Protein AF-L0D9H8-F1 (afdb_monomer_lite)

Organism: Singulisphaera acidiphila (strain ATCC BAA-1392 / DSM 18658 / VKM B-2454 / MOB10) (NCBI:txid886293)

pLDDT: mean 70.79, std 16.52, range [40.28, 92.62]

Foldseek 3Di:
DPPDPQDWDALVNQCVVVVHDSVVSQVCCVVQVQDWDAPDPDDDDPVPDDRPRITHGPVSVVVVVVVVVVVVVPDDPPPDDDDDDDDDDDDDDDPPPPDDDDDDD

Structure (mmCIF, N/CA/C/O backbone):
data_AF-L0D9H8-F1
#
_entry.id   AF-L0D9H8-F1
#
loop_
_atom_site.group_PDB
_atom_site.id
_atom_site.type_symbol
_atom_site.label_atom_id
_atom_site.label_alt_id
_atom_site.label_comp_id
_atom_site.label_asym_id
_atom_site.label_entity_id
_atom_site.label_seq_id
_atom_site.pdbx_PDB_ins_code
_atom_site.Cartn_x
_atom_site.Cartn_y
_atom_site.Cartn_z
_atom_site.occupancy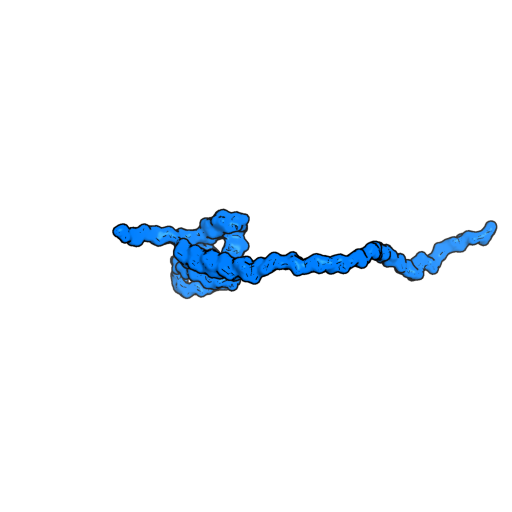
_atom_site.B_iso_or_equiv
_atom_site.auth_seq_id
_atom_site.auth_comp_id
_atom_site.auth_asym_id
_atom_site.auth_atom_id
_atom_site.pdbx_PDB_model_num
ATOM 1 N N . MET A 1 1 ? -21.259 2.752 -21.712 1.00 40.53 1 MET A N 1
ATOM 2 C CA . MET A 1 1 ? -20.305 3.493 -20.862 1.00 40.53 1 MET A CA 1
ATOM 3 C C . MET A 1 1 ? -19.008 2.704 -20.867 1.00 40.53 1 MET A C 1
ATOM 5 O O . MET A 1 1 ? -18.997 1.599 -20.345 1.00 40.53 1 MET A O 1
ATOM 9 N N . GLY A 1 2 ? -17.982 3.175 -21.580 1.00 44.69 2 GLY A N 1
ATOM 10 C CA . GLY A 1 2 ? -16.671 2.516 -21.559 1.00 44.69 2 GLY A CA 1
ATOM 11 C C . GLY A 1 2 ? -16.066 2.612 -20.155 1.00 44.69 2 GLY A C 1
ATOM 12 O O . GLY A 1 2 ? -16.386 3.572 -19.451 1.00 44.69 2 GLY A O 1
ATOM 13 N N . PRO A 1 3 ? -15.244 1.644 -19.717 1.00 52.06 3 PRO A N 1
ATOM 14 C CA . PRO A 1 3 ? -14.580 1.747 -18.428 1.00 52.06 3 PRO A CA 1
ATOM 15 C C . PRO A 1 3 ? -13.734 3.022 -18.435 1.00 52.06 3 PRO A C 1
ATOM 17 O O . PRO A 1 3 ? -12.816 3.157 -19.246 1.00 52.06 3 PRO A O 1
ATOM 20 N N . SER A 1 4 ? -14.083 3.983 -17.574 1.00 53.69 4 SER A N 1
ATOM 21 C CA . SER A 1 4 ? -13.270 5.174 -17.340 1.00 53.69 4 SER A CA 1
ATOM 22 C C . SER A 1 4 ? -11.825 4.732 -17.095 1.00 53.69 4 SER A C 1
ATOM 24 O O . SER A 1 4 ? -11.631 3.727 -16.403 1.00 53.69 4 SER A O 1
ATOM 26 N N . PRO A 1 5 ? -10.815 5.422 -17.658 1.00 56.50 5 PRO A N 1
ATOM 27 C CA . PRO A 1 5 ? -9.420 5.041 -17.475 1.00 56.50 5 PRO A CA 1
ATOM 28 C C . PRO A 1 5 ? -9.165 4.889 -15.977 1.00 56.50 5 PRO A C 1
ATOM 30 O O . PRO A 1 5 ? -9.344 5.842 -15.219 1.00 56.50 5 PRO A O 1
ATOM 33 N N . ALA A 1 6 ? -8.858 3.661 -15.552 1.00 65.75 6 ALA A N 1
ATOM 34 C CA . ALA A 1 6 ? -8.768 3.306 -14.145 1.00 65.75 6 ALA A CA 1
ATOM 35 C C . ALA A 1 6 ? -7.726 4.211 -13.483 1.00 65.75 6 ALA A C 1
ATOM 37 O O . ALA A 1 6 ? -6.526 4.054 -13.714 1.00 65.75 6 ALA A O 1
ATOM 38 N N . LYS A 1 7 ? -8.194 5.198 -12.712 1.00 76.88 7 LYS A N 1
ATOM 39 C CA . LYS A 1 7 ? -7.326 6.170 -12.054 1.00 76.88 7 LYS A CA 1
ATOM 40 C C . LYS A 1 7 ? -6.451 5.406 -11.066 1.00 76.88 7 LYS A C 1
ATOM 42 O O . LYS A 1 7 ? -6.939 4.841 -10.088 1.00 76.88 7 LYS A O 1
ATOM 47 N N . LEU A 1 8 ? -5.166 5.332 -11.389 1.00 86.38 8 LEU A N 1
ATOM 48 C CA . LEU A 1 8 ? -4.160 4.720 -10.542 1.00 86.38 8 LEU A CA 1
ATOM 49 C C . LEU A 1 8 ? -3.709 5.751 -9.510 1.00 86.38 8 LEU A C 1
ATOM 51 O O . LEU A 1 8 ? -3.198 6.805 -9.879 1.00 86.38 8 LEU A O 1
ATOM 55 N N . LEU A 1 9 ? -3.898 5.433 -8.236 1.00 87.88 9 LEU A N 1
ATOM 56 C CA . LEU A 1 9 ? -3.492 6.270 -7.114 1.00 87.88 9 LEU A CA 1
ATOM 57 C C . LEU A 1 9 ? -2.038 5.992 -6.733 1.00 87.88 9 LEU A C 1
ATOM 59 O O . LEU A 1 9 ? -1.531 4.878 -6.893 1.00 87.88 9 LEU A O 1
ATOM 63 N N . THR A 1 10 ? -1.357 7.008 -6.229 1.00 90.88 10 THR A N 1
ATOM 64 C CA . THR A 1 10 ? -0.022 6.905 -5.639 1.00 90.88 10 THR A CA 1
ATOM 65 C C . THR A 1 10 ? -0.110 6.795 -4.117 1.00 90.88 10 THR A C 1
ATOM 67 O O . THR A 1 10 ? -1.179 6.956 -3.533 1.00 90.88 10 THR A O 1
ATOM 70 N N . ILE A 1 11 ? 1.020 6.537 -3.452 1.00 89.94 11 ILE A N 1
ATOM 71 C CA . ILE A 1 11 ? 1.077 6.621 -1.985 1.00 89.94 11 ILE A CA 1
ATOM 72 C C . ILE A 1 11 ? 0.788 8.030 -1.472 1.00 89.94 11 ILE A C 1
ATOM 74 O O . ILE A 1 11 ? 0.180 8.144 -0.415 1.00 89.94 11 ILE A O 1
ATOM 78 N N . ALA A 1 12 ? 1.158 9.077 -2.213 1.00 88.88 12 ALA A N 1
ATOM 79 C CA . ALA A 1 12 ? 0.825 10.446 -1.834 1.00 88.88 12 ALA A CA 1
ATOM 80 C C . ALA A 1 12 ? -0.697 10.662 -1.834 1.00 88.88 12 ALA A C 1
ATOM 82 O O . ALA A 1 12 ? -1.235 11.157 -0.851 1.00 88.88 12 ALA A O 1
ATOM 83 N N . ASP A 1 13 ? -1.407 10.170 -2.857 1.00 89.94 13 ASP A N 1
ATOM 84 C CA . ASP A 1 13 ? -2.875 10.251 -2.901 1.00 89.94 13 ASP A CA 1
ATOM 85 C C . ASP A 1 13 ? -3.532 9.495 -1.728 1.00 89.94 13 ASP A C 1
ATOM 87 O O . ASP A 1 13 ? -4.530 9.948 -1.170 1.00 89.94 13 ASP A O 1
ATOM 91 N N . LEU A 1 14 ? -2.983 8.336 -1.333 1.00 88.31 14 LEU A N 1
ATOM 92 C CA . LEU A 1 14 ? -3.478 7.589 -0.166 1.00 88.31 14 LEU A CA 1
ATOM 93 C C . LEU A 1 14 ? -3.176 8.307 1.151 1.00 88.31 14 LEU A C 1
ATOM 95 O O . LEU A 1 14 ? -4.010 8.316 2.053 1.00 88.31 14 LEU A O 1
ATOM 99 N N . ALA A 1 15 ? -1.998 8.914 1.260 1.00 90.50 15 ALA A N 1
ATOM 100 C CA . ALA A 1 15 ? -1.590 9.697 2.416 1.00 90.50 15 ALA A CA 1
ATOM 101 C C . ALA A 1 15 ? -2.525 10.899 2.621 1.00 90.50 15 ALA A C 1
ATOM 103 O O . ALA A 1 15 ? -3.029 11.093 3.726 1.00 90.50 15 ALA A O 1
ATOM 104 N N . GLU A 1 16 ? -2.843 11.625 1.545 1.00 91.19 16 GLU A N 1
ATOM 105 C CA . GLU A 1 16 ? -3.827 12.710 1.557 1.00 91.19 16 GLU A CA 1
ATOM 106 C C . GLU A 1 16 ? -5.226 12.207 1.934 1.00 91.19 16 GLU A C 1
ATOM 108 O O . GLU A 1 16 ? -5.859 12.770 2.826 1.00 91.19 16 GLU A O 1
ATOM 113 N N . ARG A 1 17 ? -5.691 11.109 1.320 1.00 88.12 17 ARG A N 1
ATOM 114 C CA . ARG A 1 17 ? -7.016 10.523 1.594 1.00 88.12 17 ARG A CA 1
ATOM 115 C C . ARG A 1 17 ? -7.179 10.088 3.050 1.00 88.12 17 ARG A C 1
ATOM 117 O O . ARG A 1 17 ? -8.247 10.269 3.623 1.00 88.12 17 ARG A O 1
ATOM 124 N N . TRP A 1 18 ? -6.136 9.518 3.647 1.00 88.31 18 TRP A N 1
ATOM 125 C CA . TRP A 1 18 ? -6.152 9.056 5.037 1.00 88.31 18 TRP A CA 1
ATOM 126 C C . TRP A 1 18 ? -5.685 10.117 6.043 1.00 88.31 18 TRP A C 1
ATOM 128 O O . TRP A 1 18 ? -5.627 9.825 7.237 1.00 88.31 18 TRP A O 1
ATOM 138 N N . GLY A 1 19 ? -5.322 11.321 5.587 1.00 90.25 19 GLY A N 1
ATOM 139 C CA . GLY A 1 19 ? -4.826 12.400 6.444 1.00 90.25 19 GLY A CA 1
ATOM 140 C C . GLY A 1 19 ? -3.549 12.043 7.212 1.00 90.25 19 GLY A C 1
ATOM 141 O O . GLY A 1 19 ? -3.384 12.449 8.360 1.00 90.25 19 GLY A O 1
ATOM 142 N N . CYS A 1 20 ? -2.660 11.244 6.617 1.00 91.31 20 CYS A N 1
ATOM 143 C CA . CYS A 1 20 ? -1.431 10.774 7.257 1.00 91.31 20 CYS A CA 1
ATOM 144 C C . CYS A 1 20 ? -0.196 11.001 6.376 1.00 91.31 20 CYS A C 1
ATOM 146 O O . CYS A 1 20 ? -0.290 11.446 5.239 1.00 91.31 20 CYS A O 1
ATOM 148 N N . ASN A 1 21 ? 0.989 10.698 6.908 1.00 92.62 21 ASN A N 1
ATOM 149 C CA . ASN A 1 21 ? 2.239 10.823 6.157 1.00 92.62 21 ASN A CA 1
ATOM 150 C C . ASN A 1 21 ? 2.424 9.649 5.182 1.00 92.62 21 ASN A C 1
ATOM 152 O O . ASN A 1 21 ? 2.069 8.515 5.502 1.00 92.62 21 ASN A O 1
ATOM 156 N N . GLU A 1 22 ? 3.106 9.881 4.055 1.00 89.88 22 GLU A N 1
ATOM 157 C CA . GLU A 1 22 ? 3.396 8.851 3.038 1.00 89.88 22 GLU A CA 1
ATOM 158 C C . GLU A 1 22 ? 4.042 7.583 3.611 1.00 89.88 22 GLU A C 1
ATOM 160 O O . GLU A 1 22 ? 3.719 6.470 3.200 1.00 89.88 22 GLU A O 1
ATOM 165 N N . ARG A 1 23 ? 4.936 7.735 4.595 1.00 88.50 23 ARG A N 1
ATOM 166 C CA . ARG A 1 23 ? 5.562 6.599 5.283 1.00 88.50 23 ARG A CA 1
ATOM 167 C C . ARG A 1 23 ? 4.532 5.735 6.010 1.00 88.50 23 ARG A C 1
ATOM 169 O O . ARG A 1 23 ? 4.604 4.516 5.920 1.00 88.50 23 ARG A O 1
ATOM 176 N N . PHE A 1 24 ? 3.589 6.363 6.707 1.00 88.00 24 PHE A N 1
ATOM 177 C CA . PHE A 1 24 ? 2.548 5.661 7.453 1.00 88.00 24 PHE A CA 1
ATOM 178 C C . PHE A 1 24 ? 1.542 5.005 6.503 1.00 88.00 24 PHE A C 1
ATOM 180 O O . PHE A 1 24 ? 1.198 3.840 6.680 1.00 88.00 24 PHE A O 1
ATOM 187 N N . ALA A 1 25 ? 1.149 5.707 5.436 1.00 88.88 25 ALA A N 1
ATOM 188 C CA . ALA A 1 25 ? 0.330 5.133 4.372 1.00 88.88 25 ALA A CA 1
ATOM 189 C C . ALA A 1 25 ? 1.003 3.898 3.742 1.00 88.88 25 ALA A C 1
ATOM 191 O O . ALA A 1 25 ? 0.358 2.878 3.506 1.00 88.88 25 ALA A O 1
ATOM 192 N N . TRP A 1 26 ? 2.317 3.961 3.518 1.00 87.94 26 TRP A N 1
ATOM 193 C CA . TRP A 1 26 ? 3.091 2.848 2.977 1.00 87.94 26 TRP A CA 1
ATOM 194 C C . TRP A 1 26 ? 3.194 1.652 3.930 1.00 87.94 26 TRP A C 1
ATOM 196 O O . TRP A 1 26 ? 3.022 0.513 3.497 1.00 87.94 26 TRP A O 1
ATOM 206 N N . GLU A 1 27 ? 3.450 1.885 5.218 1.00 86.56 27 GLU A N 1
ATOM 207 C CA . GLU A 1 27 ? 3.451 0.813 6.220 1.00 86.56 27 GLU A CA 1
ATOM 208 C C . GLU A 1 27 ? 2.077 0.149 6.315 1.00 86.56 27 GLU A C 1
ATOM 210 O O . GLU A 1 27 ? 1.995 -1.075 6.241 1.00 86.56 27 GLU A O 1
ATOM 215 N N . ARG A 1 28 ? 0.997 0.937 6.316 1.00 85.1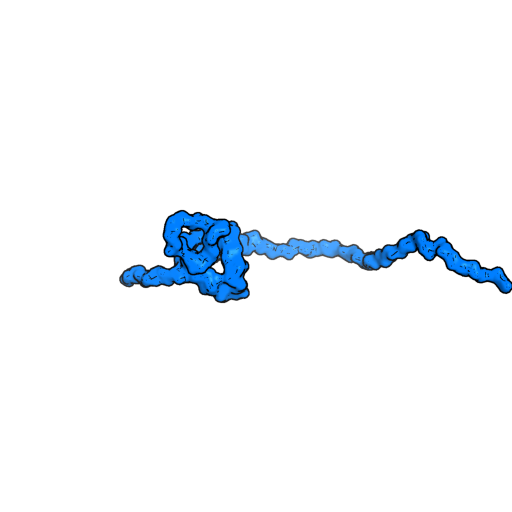9 28 ARG A N 1
ATOM 216 C CA . ARG A 1 28 ? -0.379 0.427 6.318 1.00 85.19 28 ARG A CA 1
ATOM 217 C C . ARG A 1 28 ? -0.668 -0.471 5.116 1.00 85.19 28 ARG A C 1
ATOM 219 O O . ARG A 1 28 ? -1.224 -1.554 5.275 1.00 85.19 28 ARG A O 1
ATOM 226 N N . VAL A 1 29 ? -0.236 -0.066 3.922 1.00 85.06 29 VAL A N 1
ATOM 227 C CA . VAL A 1 29 ? -0.338 -0.889 2.706 1.00 85.06 29 VAL A CA 1
ATOM 228 C C . VAL A 1 29 ? 0.427 -2.207 2.852 1.00 85.06 29 VAL A C 1
ATOM 230 O O . VAL A 1 29 ? -0.096 -3.259 2.476 1.00 85.06 29 VAL A O 1
ATOM 233 N N . LYS A 1 30 ? 1.659 -2.161 3.379 1.00 82.50 30 LYS A N 1
ATOM 234 C CA . LYS A 1 30 ? 2.516 -3.344 3.539 1.00 82.50 30 LYS A CA 1
ATOM 235 C C . LYS A 1 30 ? 1.963 -4.328 4.564 1.00 82.50 30 LYS A C 1
ATOM 237 O O . LYS A 1 30 ? 1.938 -5.521 4.284 1.00 82.50 30 LYS A O 1
ATOM 242 N N . GLU A 1 31 ? 1.537 -3.840 5.724 1.00 80.56 31 GLU A N 1
ATOM 243 C CA . GLU A 1 31 ? 0.990 -4.671 6.800 1.00 80.56 31 GLU A CA 1
ATOM 244 C C . GLU A 1 31 ? -0.329 -5.333 6.397 1.00 80.56 31 GLU A C 1
ATOM 246 O O . GLU A 1 31 ? -0.580 -6.481 6.753 1.00 80.56 31 GLU A O 1
ATOM 251 N N . ARG A 1 32 ? -1.168 -4.621 5.635 1.00 75.06 32 ARG A N 1
ATOM 252 C CA . ARG A 1 32 ? -2.529 -5.062 5.296 1.00 75.06 32 ARG A CA 1
ATOM 253 C C . ARG A 1 32 ? -2.629 -5.803 3.961 1.00 75.06 32 ARG A C 1
ATOM 255 O O . ARG A 1 32 ? -3.691 -6.321 3.636 1.00 75.06 32 ARG A O 1
ATOM 262 N N . GLY A 1 33 ? -1.545 -5.870 3.183 1.00 78.62 33 GLY A N 1
ATOM 263 C CA . GLY A 1 33 ? -1.493 -6.642 1.936 1.00 78.62 33 GLY A CA 1
ATOM 264 C C . GLY A 1 33 ? -2.369 -6.081 0.810 1.00 78.62 33 GLY A C 1
ATOM 265 O O . GLY A 1 33 ? -2.886 -6.841 -0.011 1.00 78.62 33 GLY A O 1
ATOM 266 N N . ILE A 1 34 ? -2.549 -4.758 0.761 1.00 83.19 34 ILE A N 1
ATOM 267 C CA . ILE A 1 34 ? -3.374 -4.096 -0.259 1.00 83.19 34 ILE A CA 1
ATOM 268 C C . ILE A 1 34 ? -2.796 -4.368 -1.654 1.00 83.19 34 ILE A C 1
ATOM 270 O O . ILE A 1 34 ? -1.597 -4.211 -1.891 1.00 83.19 34 ILE A O 1
ATOM 274 N N . ARG A 1 35 ? -3.653 -4.750 -2.609 1.00 82.75 35 ARG A N 1
ATOM 275 C CA . ARG A 1 35 ? -3.228 -5.055 -3.984 1.00 82.75 35 ARG A CA 1
ATOM 276 C C . ARG A 1 35 ? -2.729 -3.798 -4.695 1.00 82.75 35 ARG A C 1
ATOM 278 O O . ARG A 1 35 ? -3.450 -2.807 -4.812 1.00 82.75 35 ARG A O 1
ATOM 285 N N . PHE A 1 36 ? -1.531 -3.881 -5.263 1.00 87.25 36 PHE A N 1
ATOM 286 C CA . PHE A 1 36 ? -0.926 -2.799 -6.034 1.00 87.25 36 PHE A CA 1
ATOM 287 C C . PHE A 1 36 ? -0.356 -3.280 -7.368 1.00 87.25 36 PHE A C 1
ATOM 289 O O . PHE A 1 36 ? -0.113 -4.464 -7.594 1.00 87.25 36 PHE A O 1
ATOM 296 N N . VAL A 1 37 ? -0.137 -2.321 -8.260 1.00 85.38 37 VAL A N 1
ATOM 297 C CA . VAL A 1 37 ? 0.548 -2.481 -9.537 1.00 85.38 37 VAL A CA 1
ATOM 298 C C . VAL A 1 37 ? 1.951 -1.910 -9.393 1.00 85.38 37 VAL A C 1
ATOM 300 O O . VAL A 1 37 ? 2.134 -0.743 -9.041 1.00 85.38 37 VAL A O 1
ATOM 303 N N . TRP A 1 38 ? 2.947 -2.740 -9.673 1.00 85.94 38 TRP A N 1
ATOM 304 C CA . TRP A 1 38 ? 4.337 -2.320 -9.777 1.00 85.94 38 TRP A CA 1
ATOM 305 C C . TRP A 1 38 ? 4.629 -1.861 -11.207 1.00 85.94 38 TRP A C 1
ATOM 307 O O . TRP A 1 38 ? 4.423 -2.621 -12.150 1.00 85.94 38 TRP A O 1
ATOM 317 N N . LEU A 1 39 ? 5.101 -0.622 -11.369 1.00 83.94 39 LEU A N 1
ATOM 318 C CA . LEU A 1 39 ? 5.464 -0.055 -12.676 1.00 83.94 39 LEU A CA 1
ATOM 319 C C . LEU A 1 39 ? 6.962 -0.170 -12.999 1.00 83.94 39 LEU A C 1
ATOM 321 O O . LEU A 1 39 ? 7.414 0.341 -14.023 1.00 83.94 39 LEU A O 1
ATOM 325 N N . GLY A 1 40 ? 7.757 -0.777 -12.118 1.00 81.56 40 GLY A N 1
ATOM 326 C CA . GLY A 1 40 ? 9.183 -0.972 -12.356 1.00 81.56 40 GLY A CA 1
ATOM 327 C C . GLY A 1 40 ? 9.486 -2.190 -13.223 1.00 81.56 40 GLY A C 1
ATOM 328 O O . GLY A 1 40 ? 8.631 -3.022 -13.514 1.00 81.56 40 GLY A O 1
ATOM 329 N N . LYS A 1 41 ? 10.749 -2.301 -13.633 1.00 77.94 41 LYS A N 1
ATOM 330 C CA . LYS A 1 41 ? 11.236 -3.442 -14.411 1.00 77.94 41 LYS A CA 1
ATOM 331 C C . LYS A 1 41 ? 11.535 -4.619 -13.477 1.00 77.94 41 LYS A C 1
ATOM 333 O O . LYS A 1 41 ? 12.283 -4.454 -12.518 1.00 77.94 41 LYS A O 1
ATOM 338 N N . GLY A 1 42 ? 11.005 -5.798 -13.797 1.00 80.50 42 GLY A N 1
ATOM 339 C CA . GLY A 1 42 ? 11.238 -7.032 -13.038 1.00 80.50 42 GLY A CA 1
ATOM 340 C C . GLY A 1 42 ? 10.279 -7.232 -11.862 1.00 80.50 42 GLY A C 1
ATOM 341 O O . GLY A 1 42 ? 9.258 -6.554 -11.746 1.00 80.50 42 GLY A O 1
ATOM 342 N N . SER A 1 43 ? 10.601 -8.204 -11.011 1.00 78.94 43 SER A N 1
ATOM 343 C CA . SER A 1 43 ? 9.799 -8.568 -9.841 1.00 78.94 43 SER A CA 1
ATOM 344 C C . SER A 1 43 ? 9.871 -7.492 -8.759 1.00 78.94 43 SER A C 1
ATOM 346 O O . SER A 1 43 ? 10.934 -6.926 -8.506 1.00 78.94 43 SER A O 1
ATOM 348 N N . TYR A 1 44 ? 8.749 -7.233 -8.092 1.00 78.31 44 TYR A N 1
ATOM 349 C CA . TYR A 1 44 ? 8.718 -6.321 -6.957 1.00 78.31 44 TYR A CA 1
ATOM 350 C C . TYR A 1 44 ? 9.419 -6.944 -5.737 1.00 78.31 44 TYR A C 1
ATOM 352 O O . TYR A 1 44 ? 8.995 -7.980 -5.230 1.00 78.31 44 TYR A O 1
ATOM 360 N N . ASP A 1 45 ? 10.478 -6.289 -5.263 1.00 78.31 45 ASP A N 1
ATOM 361 C CA . ASP A 1 45 ? 11.198 -6.608 -4.023 1.00 78.31 45 ASP A CA 1
ATOM 362 C C . ASP A 1 45 ? 11.002 -5.464 -3.017 1.00 78.31 45 ASP A C 1
ATOM 364 O O . ASP A 1 45 ? 11.559 -4.373 -3.174 1.00 78.31 45 ASP A O 1
ATOM 368 N N . ALA A 1 46 ? 10.216 -5.719 -1.968 1.00 70.94 46 ALA A N 1
ATOM 369 C CA . ALA A 1 46 ? 9.875 -4.738 -0.937 1.00 70.94 46 ALA A CA 1
ATOM 370 C C . ALA A 1 46 ? 11.080 -4.228 -0.126 1.00 70.94 46 ALA A C 1
ATOM 372 O O . ALA A 1 46 ? 10.961 -3.203 0.548 1.00 70.94 46 ALA A O 1
ATOM 373 N N . SER A 1 47 ? 12.219 -4.926 -0.172 1.00 72.56 47 SER A N 1
ATOM 374 C CA . SER A 1 47 ? 13.447 -4.524 0.527 1.00 72.56 47 SER A CA 1
ATOM 375 C C . SER A 1 47 ? 14.284 -3.541 -0.292 1.00 72.56 47 SER A C 1
ATOM 377 O O . SER A 1 47 ? 15.075 -2.786 0.267 1.00 72.56 47 SER A O 1
ATOM 379 N N . LYS A 1 48 ? 14.115 -3.540 -1.620 1.00 72.19 48 LYS A N 1
ATOM 380 C CA . LYS A 1 48 ? 14.912 -2.732 -2.559 1.00 72.19 48 LYS A CA 1
ATOM 381 C C . LYS A 1 48 ? 14.107 -1.625 -3.225 1.00 72.19 48 LYS A C 1
ATOM 383 O O . LYS A 1 48 ? 14.673 -0.625 -3.663 1.00 72.19 48 LYS A O 1
ATOM 388 N N . HIS A 1 49 ? 12.792 -1.793 -3.308 1.00 73.38 49 HIS A N 1
ATOM 389 C CA . HIS A 1 49 ? 11.910 -0.902 -4.039 1.00 73.38 49 HIS A CA 1
ATOM 390 C C . HIS A 1 49 ? 10.942 -0.178 -3.101 1.00 73.38 49 HIS A C 1
ATOM 392 O O . HIS A 1 49 ? 10.097 -0.781 -2.441 1.00 73.38 49 HIS A O 1
ATOM 398 N N . GLY A 1 50 ? 11.075 1.150 -3.061 1.00 74.75 50 GLY A N 1
ATOM 399 C CA . GLY A 1 50 ? 10.193 2.035 -2.303 1.00 74.75 50 GLY A CA 1
ATOM 400 C C . GLY A 1 50 ? 8.855 2.331 -3.002 1.00 74.75 50 GLY A C 1
ATOM 401 O O . GLY A 1 50 ? 8.607 1.867 -4.119 1.00 74.75 50 GLY A O 1
ATOM 402 N N . PRO A 1 51 ? 8.010 3.183 -2.393 1.00 78.94 51 PRO A N 1
ATOM 403 C CA . PRO A 1 51 ? 6.642 3.455 -2.854 1.00 78.94 51 PRO A CA 1
ATOM 404 C C . PRO A 1 51 ? 6.551 4.206 -4.195 1.00 78.94 51 PRO A C 1
ATOM 406 O O . PRO A 1 51 ? 5.479 4.295 -4.788 1.00 78.94 51 PRO A O 1
ATOM 409 N N . LYS A 1 52 ? 7.667 4.742 -4.711 1.00 80.50 52 LYS A N 1
ATOM 410 C CA . LYS A 1 52 ? 7.682 5.652 -5.871 1.00 80.50 52 LYS A CA 1
ATOM 411 C C . LYS A 1 52 ? 7.046 5.064 -7.137 1.00 80.50 52 LYS A C 1
ATOM 413 O O . LYS A 1 52 ? 6.320 5.776 -7.832 1.00 80.50 52 LYS A O 1
ATOM 418 N N . MET A 1 53 ? 7.294 3.785 -7.431 1.00 82.44 53 MET A N 1
ATOM 419 C CA . MET A 1 53 ? 6.772 3.109 -8.635 1.00 82.44 53 MET A CA 1
ATOM 420 C C . MET A 1 53 ? 5.595 2.171 -8.340 1.00 82.44 53 MET A C 1
ATOM 422 O O . MET A 1 53 ? 5.213 1.365 -9.189 1.00 82.44 53 MET A O 1
ATOM 426 N N . VAL A 1 54 ? 5.020 2.272 -7.142 1.00 86.94 54 VAL A N 1
ATOM 427 C CA . VAL A 1 54 ? 3.831 1.520 -6.752 1.00 86.94 54 VAL A CA 1
ATOM 428 C C . VAL A 1 54 ? 2.594 2.355 -7.061 1.00 86.94 54 VAL A C 1
ATOM 430 O O . VAL A 1 54 ? 2.560 3.565 -6.812 1.00 86.94 54 VAL A O 1
ATOM 433 N N . ARG A 1 55 ? 1.581 1.718 -7.643 1.00 89.12 55 ARG A N 1
ATOM 434 C CA . ARG A 1 55 ? 0.292 2.333 -7.955 1.00 89.12 55 ARG A CA 1
ATOM 435 C C . ARG A 1 55 ? -0.858 1.472 -7.468 1.00 89.12 55 ARG A C 1
ATOM 437 O O . ARG A 1 55 ? -0.803 0.252 -7.561 1.00 89.12 55 ARG A O 1
ATOM 444 N N . PHE A 1 56 ? -1.923 2.105 -7.009 1.00 89.25 56 PHE A N 1
ATOM 445 C CA . PHE A 1 56 ? -3.083 1.437 -6.434 1.00 89.25 56 PHE A CA 1
ATOM 446 C C . PHE A 1 56 ? -4.290 1.633 -7.330 1.00 89.25 56 PHE A C 1
ATOM 448 O O . PHE A 1 56 ? -4.518 2.717 -7.863 1.00 89.25 56 PHE A O 1
ATOM 455 N N . ARG A 1 57 ? -5.073 0.572 -7.507 1.00 88.25 57 ARG A N 1
ATOM 456 C CA . ARG A 1 57 ? -6.373 0.689 -8.166 1.00 88.25 57 ARG A CA 1
ATOM 457 C C . ARG A 1 57 ? -7.363 1.202 -7.135 1.00 88.25 57 ARG A C 1
ATOM 459 O O . ARG A 1 57 ? -7.448 0.607 -6.067 1.00 88.25 57 ARG A O 1
ATOM 466 N N . LEU A 1 58 ? -8.123 2.241 -7.474 1.00 85.44 58 LEU A N 1
ATOM 467 C CA . LEU A 1 58 ? -9.149 2.792 -6.585 1.00 85.44 58 LEU A CA 1
ATOM 468 C C . LEU A 1 58 ? -10.081 1.695 -6.047 1.00 85.44 58 LEU A C 1
ATOM 470 O O . LEU A 1 58 ? -10.244 1.584 -4.842 1.00 85.44 58 LEU A O 1
ATOM 474 N N . GLN A 1 59 ? -10.558 0.807 -6.922 1.00 84.00 59 GLN A N 1
ATOM 475 C CA . GLN A 1 59 ? -11.400 -0.327 -6.535 1.00 84.00 59 GLN A CA 1
ATOM 476 C C . GLN A 1 59 ? -10.759 -1.220 -5.459 1.00 84.00 59 GLN A C 1
ATOM 478 O O . GLN A 1 59 ? -11.440 -1.648 -4.541 1.00 84.00 59 GLN A O 1
ATOM 483 N N . ALA A 1 60 ? -9.450 -1.490 -5.535 1.00 84.44 60 ALA A N 1
ATOM 484 C CA . ALA A 1 60 ? -8.776 -2.323 -4.535 1.00 84.44 60 ALA A CA 1
ATOM 485 C C . ALA A 1 60 ? -8.666 -1.621 -3.172 1.00 84.44 60 ALA A C 1
ATOM 487 O O . ALA A 1 60 ? -8.636 -2.290 -2.144 1.00 84.44 60 ALA A O 1
ATOM 488 N N . ILE A 1 61 ? -8.595 -0.286 -3.173 1.00 85.44 61 ILE A N 1
ATOM 489 C CA . ILE A 1 61 ? -8.630 0.524 -1.953 1.00 85.44 61 ILE A CA 1
ATOM 490 C C . ILE A 1 61 ? -10.039 0.524 -1.372 1.00 85.44 61 ILE A C 1
ATOM 492 O O . ILE A 1 61 ? -10.183 0.264 -0.190 1.00 85.44 61 ILE A O 1
ATOM 496 N N . GLU A 1 62 ? -11.067 0.733 -2.192 1.00 85.31 62 GLU A N 1
ATOM 497 C CA . GLU A 1 62 ? -12.467 0.739 -1.748 1.00 85.31 62 GLU A CA 1
ATOM 498 C C . GLU A 1 62 ? -12.910 -0.630 -1.219 1.00 85.31 62 GLU A C 1
ATOM 500 O O . GLU A 1 62 ? -13.513 -0.710 -0.155 1.00 85.31 62 GLU A O 1
ATOM 505 N N . GLU A 1 63 ? -12.562 -1.721 -1.911 1.00 83.56 63 GLU A N 1
ATOM 506 C CA . GLU A 1 63 ? -12.804 -3.092 -1.440 1.00 83.56 63 GLU A CA 1
ATOM 507 C C . GLU A 1 63 ? -12.131 -3.347 -0.084 1.00 83.56 63 GLU A C 1
ATOM 509 O O . GLU A 1 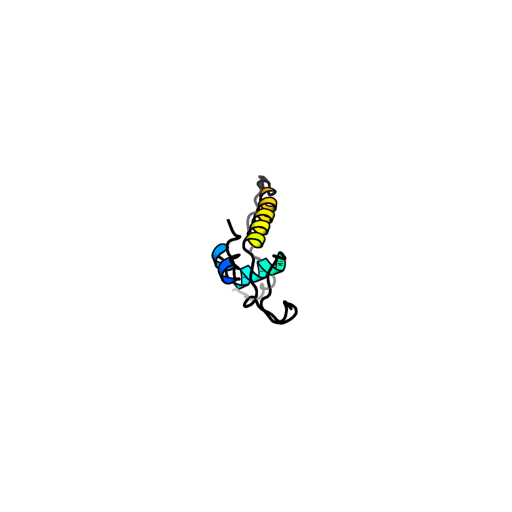63 ? -12.704 -4.014 0.779 1.00 83.56 63 GLU A O 1
ATOM 514 N N . TRP A 1 64 ? -10.927 -2.804 0.113 1.00 83.56 64 TRP A N 1
ATOM 515 C CA . TRP A 1 64 ? -10.215 -2.902 1.381 1.00 83.56 64 TRP A CA 1
ATOM 516 C C . TRP A 1 64 ? -10.851 -2.030 2.474 1.00 83.56 64 TRP A C 1
ATOM 518 O O . TRP A 1 64 ? -11.088 -2.534 3.569 1.00 83.56 64 TRP A O 1
ATOM 528 N N . GLU A 1 65 ? -11.192 -0.772 2.186 1.00 82.56 65 GLU A N 1
ATOM 529 C CA . GLU A 1 65 ? -11.864 0.140 3.124 1.00 82.56 65 GLU A CA 1
ATOM 530 C C . GLU A 1 65 ? -13.202 -0.458 3.595 1.00 82.56 65 GLU A C 1
ATOM 532 O O . GLU A 1 65 ? -13.458 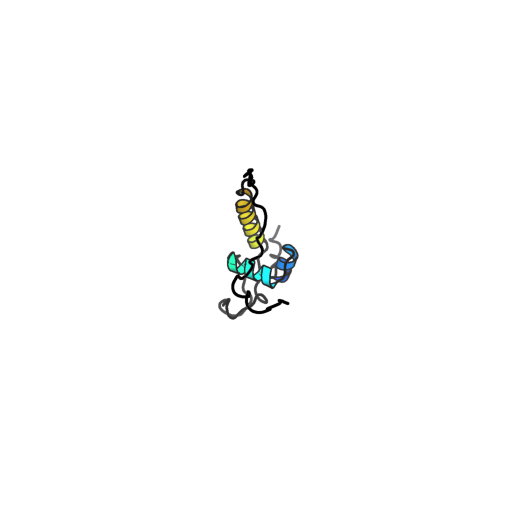-0.513 4.795 1.00 82.56 65 GLU A O 1
ATOM 537 N N . LEU A 1 66 ? -13.991 -1.029 2.676 1.00 81.75 66 LEU A N 1
ATOM 538 C CA . LEU A 1 66 ? -15.222 -1.770 2.984 1.00 81.75 66 LEU A CA 1
ATOM 539 C C . LEU A 1 66 ? -14.972 -3.016 3.845 1.00 81.75 66 LEU A C 1
ATOM 541 O O . LEU A 1 66 ? -15.822 -3.402 4.648 1.00 81.75 66 LEU A O 1
ATOM 545 N N . SER A 1 67 ? -13.832 -3.690 3.663 1.00 75.62 67 SER A N 1
ATOM 546 C CA . SER A 1 67 ? -13.474 -4.848 4.486 1.00 75.62 67 SER A CA 1
ATOM 547 C C . SER A 1 67 ? -13.069 -4.445 5.907 1.00 75.62 67 SER A C 1
ATOM 549 O O . SER A 1 67 ? -13.467 -5.119 6.853 1.00 75.62 67 SER A O 1
ATOM 551 N N . GLU A 1 68 ? -12.347 -3.332 6.079 1.00 68.81 68 GLU A N 1
ATOM 552 C CA . GLU A 1 68 ? -11.988 -2.809 7.404 1.00 68.81 68 GLU A CA 1
ATOM 553 C C . GLU A 1 68 ? -13.205 -2.224 8.129 1.00 68.81 68 GLU A C 1
ATOM 555 O O . GLU A 1 68 ? -13.347 -2.455 9.327 1.00 68.81 68 GLU A O 1
ATOM 560 N N . GLU A 1 69 ? -14.119 -1.541 7.431 1.00 57.59 69 GLU A N 1
ATOM 561 C CA . GLU A 1 69 ? -15.361 -1.018 8.023 1.00 57.59 69 GLU A CA 1
ATOM 562 C C . GLU A 1 69 ? -16.185 -2.143 8.676 1.00 57.59 69 GLU A C 1
ATOM 564 O O . GLU A 1 69 ? -16.592 -2.029 9.833 1.00 57.59 69 GLU A O 1
ATOM 569 N N . LYS A 1 70 ? -16.279 -3.306 8.016 1.00 54.66 70 LYS A N 1
ATOM 570 C CA . LYS A 1 70 ? -16.911 -4.510 8.586 1.00 54.66 70 LYS A CA 1
ATOM 571 C C . LYS A 1 70 ? -16.192 -5.075 9.812 1.00 54.66 70 LYS A C 1
ATOM 573 O O . LYS A 1 70 ? -16.829 -5.710 10.649 1.00 54.66 70 LYS A O 1
ATOM 578 N N . HIS A 1 71 ? -14.878 -4.883 9.927 1.00 50.00 71 HIS A N 1
ATOM 579 C CA . HIS A 1 71 ? -14.124 -5.279 11.119 1.00 50.00 71 HIS A CA 1
ATOM 580 C C . HIS A 1 71 ? -14.282 -4.276 12.273 1.00 50.00 71 HIS A C 1
ATOM 582 O O . HIS A 1 71 ? -14.176 -4.673 13.432 1.00 50.00 71 HIS A O 1
ATOM 588 N N . HIS A 1 72 ? -14.571 -3.007 11.977 1.00 45.50 72 HIS A N 1
ATOM 589 C CA . HIS A 1 72 ? -14.794 -1.963 12.978 1.00 45.50 72 HIS A CA 1
ATOM 590 C C . HIS A 1 72 ? -16.221 -1.944 13.550 1.00 45.50 72 HIS A C 1
ATOM 592 O O . HIS A 1 72 ? -16.388 -1.561 14.707 1.00 45.50 72 HIS A O 1
ATOM 598 N N . GLU A 1 73 ? -17.234 -2.409 12.813 1.00 48.84 73 GLU A N 1
ATOM 599 C CA . GLU A 1 73 ? -18.609 -2.541 13.335 1.00 48.84 73 GLU A CA 1
ATOM 600 C C . GLU A 1 73 ? -18.779 -3.663 14.379 1.00 48.84 73 GLU A C 1
ATOM 602 O O . GLU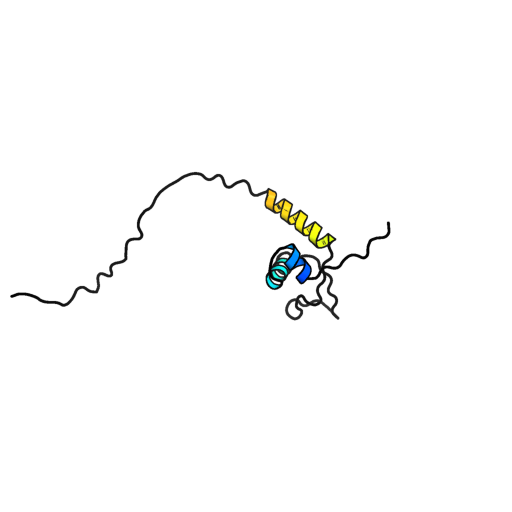 A 1 73 ? -19.797 -3.715 15.064 1.00 48.84 73 GLU A O 1
ATOM 607 N N . ALA A 1 74 ? -17.779 -4.531 14.566 1.00 47.94 74 ALA A N 1
ATOM 608 C CA . ALA A 1 74 ? -17.789 -5.582 15.588 1.00 47.94 74 ALA A CA 1
ATOM 609 C C . ALA A 1 74 ? -17.089 -5.180 16.904 1.00 47.94 74 ALA A C 1
ATOM 611 O O . ALA A 1 74 ? -16.717 -6.049 17.693 1.00 47.94 74 ALA A O 1
ATOM 612 N N . VAL A 1 75 ? -16.891 -3.882 17.161 1.00 46.97 75 VAL A N 1
ATOM 613 C CA . VAL A 1 75 ? -16.485 -3.407 18.490 1.00 46.97 75 VAL A CA 1
ATOM 614 C C . VAL A 1 75 ? -17.731 -2.932 19.221 1.00 46.97 75 VAL A C 1
ATOM 616 O O . VAL A 1 75 ? -18.133 -1.772 19.139 1.00 46.97 75 VAL A O 1
ATOM 619 N N . GLU A 1 76 ? -18.345 -3.874 19.933 1.00 50.12 76 GLU A N 1
ATOM 620 C CA . GLU A 1 76 ? -19.304 -3.599 21.000 1.00 50.12 76 GLU A CA 1
ATOM 621 C C . GLU A 1 76 ? -18.803 -2.415 21.853 1.00 50.12 76 GLU A C 1
ATOM 623 O O . GLU A 1 76 ? -17.609 -2.354 22.180 1.00 50.12 76 GLU A O 1
ATOM 628 N N . PRO A 1 77 ? -19.668 -1.456 22.229 1.00 48.50 77 PRO A N 1
ATOM 629 C CA . PRO A 1 77 ? -19.262 -0.380 23.117 1.00 48.50 77 PRO A CA 1
ATOM 630 C C . PRO A 1 77 ? -18.726 -1.010 24.400 1.00 48.50 77 PRO A C 1
ATOM 632 O O . PRO A 1 77 ? -19.441 -1.775 25.046 1.00 48.50 77 PRO A O 1
ATOM 635 N N . ILE A 1 78 ? -17.484 -0.685 24.774 1.00 61.12 78 ILE A N 1
ATOM 636 C CA . ILE A 1 78 ? -16.886 -1.085 26.052 1.00 61.12 78 ILE A CA 1
ATOM 637 C C . ILE A 1 78 ? -17.723 -0.446 27.168 1.00 61.12 78 ILE A C 1
ATOM 639 O O . ILE A 1 78 ? -17.444 0.644 27.664 1.00 61.12 78 ILE A O 1
ATOM 643 N N . ARG A 1 79 ? -18.810 -1.120 27.535 1.00 56.16 79 ARG A N 1
ATOM 644 C CA . ARG A 1 79 ? -19.488 -0.979 28.809 1.00 56.16 79 ARG A CA 1
ATOM 645 C C . ARG A 1 79 ? -18.782 -1.924 29.759 1.00 56.16 79 ARG A C 1
ATOM 647 O O . ARG A 1 79 ? -19.249 -3.029 29.991 1.00 56.16 79 ARG A O 1
ATOM 654 N N . GLU A 1 80 ? -17.704 -1.446 30.360 1.00 56.22 80 GLU A N 1
ATOM 655 C CA . GLU A 1 80 ? -17.387 -1.907 31.703 1.00 56.22 80 GLU A CA 1
ATOM 656 C C . GLU A 1 80 ? -17.219 -0.700 32.619 1.00 56.22 80 GLU A C 1
ATOM 658 O O . GLU A 1 80 ? -16.208 -0.004 32.681 1.00 56.22 80 GLU A O 1
ATOM 663 N N . VAL A 1 81 ? -18.353 -0.412 33.249 1.00 59.69 81 VAL A N 1
ATOM 664 C CA . VAL A 1 81 ? -18.497 0.365 34.468 1.00 59.69 81 VAL A CA 1
ATOM 665 C C . VAL A 1 81 ? -17.804 -0.408 35.598 1.00 59.69 81 VAL A C 1
ATOM 667 O O . VAL A 1 81 ? -17.833 -1.633 35.586 1.00 59.69 81 VAL A O 1
ATOM 670 N N . LEU A 1 82 ? -17.341 0.338 36.611 1.00 53.75 82 LEU A N 1
ATOM 671 C CA . LEU A 1 82 ? -17.013 -0.064 37.994 1.00 53.75 82 LEU A CA 1
ATOM 672 C C . LEU A 1 82 ? -15.502 -0.100 38.308 1.00 53.75 82 LEU A C 1
ATOM 674 O O . LEU A 1 82 ? -14.790 -1.052 38.036 1.00 53.75 82 LEU A O 1
ATOM 678 N N . THR A 1 83 ? -14.937 1.031 38.751 1.00 54.50 83 THR A N 1
ATOM 679 C CA . THR A 1 83 ? -14.802 1.437 40.174 1.00 54.50 83 THR A CA 1
ATOM 680 C C . THR A 1 83 ? -13.709 0.683 40.941 1.00 54.50 83 THR A C 1
ATOM 682 O O . THR A 1 83 ? -13.923 -0.445 41.356 1.00 54.50 83 THR A O 1
ATOM 685 N N . HIS A 1 84 ? -12.589 1.344 41.257 1.00 48.06 84 HIS A N 1
ATOM 686 C CA . HIS A 1 84 ? -12.276 1.804 42.620 1.00 48.06 84 HIS A CA 1
ATOM 687 C C . HIS A 1 84 ? -10.877 2.429 42.714 1.00 48.06 84 HIS A C 1
ATOM 689 O O . HIS A 1 84 ? -9.934 2.068 42.020 1.00 48.06 84 HIS A O 1
ATOM 695 N N . ALA A 1 85 ? -10.808 3.407 43.610 1.00 55.75 85 ALA A N 1
ATOM 696 C CA . ALA A 1 85 ? -9.648 4.153 44.056 1.00 55.75 85 ALA A CA 1
ATOM 697 C C . ALA A 1 85 ? -8.384 3.313 44.306 1.00 55.75 85 ALA A C 1
ATOM 699 O O . ALA A 1 85 ? -8.448 2.256 44.926 1.00 55.75 85 ALA A O 1
ATOM 700 N N . SER A 1 86 ? -7.216 3.892 44.014 1.00 47.28 86 SER A N 1
ATOM 701 C CA . SER A 1 86 ? -6.139 3.868 45.004 1.00 47.28 86 SER A CA 1
ATOM 702 C C . SER A 1 86 ? -5.204 5.060 44.847 1.00 47.28 86 SER A C 1
ATOM 704 O O . SER A 1 86 ? -4.570 5.303 43.821 1.00 47.28 86 SER A O 1
ATOM 706 N N . THR A 1 87 ? -5.205 5.838 45.911 1.00 54.28 87 THR A N 1
ATOM 707 C CA . THR A 1 87 ? -4.497 7.079 46.158 1.00 54.28 87 THR A CA 1
ATOM 708 C C . THR A 1 87 ? -3.002 6.822 46.378 1.00 54.28 87 THR A C 1
ATOM 710 O O . THR A 1 87 ? -2.618 5.840 47.002 1.00 54.28 87 THR A O 1
ATOM 713 N N . ARG A 1 88 ? -2.182 7.822 46.022 1.00 46.25 88 ARG A N 1
ATOM 714 C CA . ARG A 1 88 ? -0.851 8.117 46.596 1.00 46.25 88 ARG A CA 1
ATOM 715 C C . ARG A 1 88 ? 0.314 7.203 46.174 1.00 46.25 88 ARG A C 1
ATOM 717 O O . ARG A 1 88 ? 0.641 6.208 46.811 1.00 46.25 88 ARG A O 1
ATOM 724 N N . ALA A 1 89 ? 1.072 7.677 45.184 1.00 49.12 89 ALA A N 1
ATOM 725 C CA . ALA A 1 89 ? 2.470 7.296 45.019 1.00 49.12 89 ALA A CA 1
ATOM 726 C C . ALA A 1 89 ? 3.275 7.780 46.242 1.00 49.12 89 ALA A C 1
ATOM 728 O O . ALA A 1 89 ? 3.618 8.959 46.367 1.00 49.12 89 ALA A O 1
ATOM 729 N N . SER A 1 90 ? 3.528 6.856 47.169 1.00 52.59 90 SER A N 1
ATOM 730 C CA . SER A 1 90 ? 4.477 7.020 48.266 1.00 52.59 90 SER A CA 1
ATOM 731 C C . SER A 1 90 ? 5.871 7.298 47.711 1.00 52.59 90 SER A C 1
ATOM 733 O O . SER A 1 90 ? 6.464 6.497 46.988 1.00 52.59 90 SER A O 1
ATOM 735 N N . ARG A 1 91 ? 6.379 8.471 48.081 1.00 56.69 91 ARG A N 1
ATOM 736 C CA . ARG A 1 91 ? 7.748 8.944 47.894 1.00 56.69 91 ARG A CA 1
ATOM 737 C C . ARG A 1 91 ? 8.694 7.930 48.560 1.00 56.69 91 ARG A C 1
ATOM 739 O O . ARG A 1 91 ? 8.646 7.766 49.775 1.00 56.69 91 ARG A O 1
ATOM 746 N N . LYS A 1 92 ? 9.509 7.220 47.771 1.00 54.09 92 LYS A N 1
ATOM 747 C CA . LYS A 1 92 ? 10.547 6.307 48.278 1.00 54.09 92 LYS A CA 1
ATOM 748 C C . LYS A 1 92 ? 11.593 7.129 49.036 1.00 54.09 92 LYS A C 1
ATOM 750 O O . LYS A 1 92 ? 12.348 7.875 48.422 1.00 54.09 92 LYS A O 1
ATOM 755 N N . ILE A 1 93 ? 11.598 7.019 50.360 1.00 59.16 93 ILE A N 1
ATOM 756 C CA . ILE A 1 93 ? 12.675 7.510 51.221 1.00 59.16 93 ILE A CA 1
ATOM 757 C C . ILE A 1 93 ? 13.670 6.352 51.342 1.00 59.16 93 ILE A C 1
ATOM 759 O O . ILE A 1 93 ? 13.297 5.274 51.798 1.00 59.16 93 ILE A O 1
ATOM 763 N N . ASN A 1 94 ? 14.900 6.558 50.869 1.00 57.12 94 ASN A N 1
ATOM 764 C CA . ASN A 1 94 ? 16.023 5.638 51.066 1.00 57.12 94 ASN A CA 1
ATOM 765 C C . ASN A 1 94 ? 16.453 5.691 52.547 1.00 57.12 94 ASN A C 1
ATOM 767 O O . ASN A 1 94 ? 16.773 6.785 53.012 1.00 57.12 94 ASN A O 1
ATOM 771 N N . PRO A 1 95 ? 16.483 4.568 53.286 1.00 54.66 95 PRO A N 1
ATOM 772 C CA . PRO A 1 95 ? 16.907 4.550 54.689 1.00 54.66 95 PRO A CA 1
ATOM 773 C C . PRO A 1 95 ? 18.436 4.526 54.916 1.00 54.66 95 PRO A C 1
ATOM 775 O O . PRO A 1 95 ? 18.859 4.527 56.065 1.00 54.66 95 PRO A O 1
ATOM 778 N N . ASP A 1 96 ? 19.270 4.582 53.872 1.00 52.84 96 ASP A N 1
ATOM 779 C CA . ASP A 1 96 ? 20.745 4.491 53.971 1.00 52.84 96 ASP A CA 1
ATOM 780 C C . ASP A 1 96 ? 21.493 5.846 53.984 1.00 52.84 96 ASP A C 1
ATOM 782 O O . ASP A 1 96 ? 22.670 5.932 53.648 1.00 52.84 96 ASP A O 1
ATOM 786 N N . LEU A 1 97 ? 20.826 6.938 54.371 1.00 54.28 97 LEU A N 1
ATOM 787 C CA . LEU A 1 97 ? 21.426 8.285 54.461 1.00 54.28 97 LEU A CA 1
ATOM 788 C C . LEU A 1 97 ? 21.197 8.937 55.837 1.00 54.28 97 LEU A C 1
ATOM 790 O O . LEU A 1 97 ? 20.966 10.138 55.950 1.00 54.28 97 LEU A O 1
ATOM 794 N N . ILE A 1 98 ? 21.250 8.123 56.895 1.00 61.41 98 ILE A N 1
ATOM 795 C CA . ILE A 1 98 ? 21.228 8.563 58.295 1.00 61.41 98 ILE A CA 1
ATOM 796 C C . ILE A 1 98 ? 22.565 8.179 58.929 1.00 61.41 98 ILE A C 1
ATOM 798 O O . ILE A 1 98 ? 22.618 7.109 59.494 1.00 61.41 98 ILE A O 1
ATOM 802 N N . TRP A 1 99 ? 23.603 9.008 58.778 1.00 49.53 99 TRP A N 1
ATOM 803 C CA . TRP A 1 99 ? 24.829 9.197 59.596 1.00 49.53 99 TRP A CA 1
ATOM 804 C C . TRP A 1 99 ? 25.582 10.310 58.827 1.00 49.53 99 TRP A C 1
ATOM 806 O O . TRP A 1 99 ? 25.798 10.173 57.631 1.00 49.53 99 TRP A O 1
ATOM 816 N N . ASP A 1 100 ? 25.872 11.510 59.317 1.00 48.56 100 ASP A N 1
ATOM 817 C CA . ASP A 1 100 ? 26.509 11.876 60.572 1.00 48.56 100 ASP A CA 1
ATOM 818 C C . ASP A 1 100 ? 26.280 13.383 60.807 1.00 48.56 100 ASP A C 1
ATOM 820 O O . ASP A 1 100 ? 26.285 14.177 59.862 1.00 48.56 100 ASP A O 1
ATOM 824 N N . GLY A 1 101 ? 26.051 13.793 62.050 1.00 47.78 101 GLY A N 1
ATOM 825 C CA . GLY A 1 101 ? 25.738 15.187 62.371 1.00 47.78 101 GLY A CA 1
ATOM 826 C C . GLY A 1 101 ? 25.477 15.406 63.852 1.00 47.78 101 GLY A C 1
ATOM 827 O O . GLY A 1 101 ? 24.438 15.934 64.237 1.00 47.78 101 GLY A O 1
ATOM 828 N N . VAL A 1 102 ? 26.410 14.926 64.670 1.00 51.16 102 VAL A N 1
ATOM 829 C CA . VAL A 1 102 ? 26.512 15.142 66.116 1.00 51.16 102 VAL A CA 1
ATOM 830 C C . VAL A 1 102 ? 26.268 16.613 66.487 1.00 51.16 102 VAL A C 1
ATOM 832 O O . VAL A 1 102 ? 26.997 17.501 66.056 1.00 51.16 102 VAL A O 1
ATOM 835 N N . VAL A 1 103 ? 25.287 16.854 67.362 1.00 43.62 103 VAL A N 1
ATOM 836 C CA . VAL A 1 103 ? 25.195 18.053 68.210 1.00 43.62 103 VAL A CA 1
ATOM 837 C C . VAL A 1 103 ? 24.858 17.610 69.627 1.00 43.62 103 VAL A C 1
ATOM 839 O O . VAL A 1 103 ? 23.853 16.925 69.825 1.00 43.62 103 VAL A O 1
ATOM 842 N N . ARG A 1 104 ? 25.696 18.034 70.582 1.00 40.28 104 ARG A N 1
ATOM 843 C CA . ARG A 1 104 ? 25.432 18.362 72.003 1.00 40.28 104 ARG A CA 1
ATOM 844 C C . ARG A 1 104 ? 26.802 18.531 72.680 1.00 40.28 104 ARG A C 1
ATOM 846 O O . ARG A 1 104 ? 27.654 17.673 72.486 1.00 40.28 104 ARG A O 1
ATOM 853 N N . SER A 1 105 ? 27.120 19.583 73.426 1.00 52.00 105 SER A N 1
ATOM 854 C CA . SER A 1 105 ? 26.347 20.675 74.034 1.00 52.00 105 SER A CA 1
ATOM 855 C C . SER A 1 105 ? 27.246 21.898 74.206 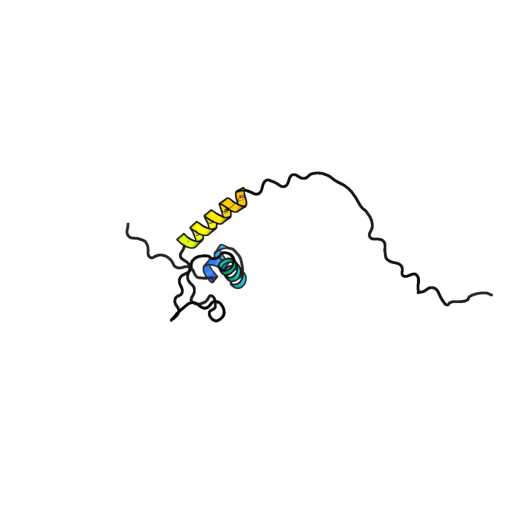1.00 52.00 105 SER A C 1
ATOM 857 O O . SER A 1 105 ? 28.483 21.714 74.163 1.00 52.00 105 SER A O 1
#

Sequence (105 aa):
MGPSPAKLLTIADLAERWGCNERFAWERVKERGIRFVWLGKGSYDASKHGPKMVRFRLQAIEEWELSEEKHHEAVEPIREVLTHASTRASRKINPDLIWDGVVRS

Radius of gyration: 28.43 Å; chains: 1; bounding box: 47×29×96 Å

Secondary structure (DSSP, 8-state):
-------EEPHHHHHHHTTS-HHHHHHHHHHHT--EEE-SSSS--TTT--GGGEEEEHHHHHHHHHHHHHHHTT--------------------SS---------